Protein AF-A0A9E4WRI2-F1 (afdb_monomer_lite)

Structure (mmCIF, N/CA/C/O backbone):
data_AF-A0A9E4WRI2-F1
#
_entry.id   AF-A0A9E4WRI2-F1
#
loop_
_atom_site.group_PDB
_atom_site.id
_atom_site.type_symbol
_atom_site.label_atom_id
_atom_site.label_alt_id
_atom_site.label_comp_id
_atom_site.label_asym_id
_atom_site.label_entity_id
_atom_site.label_seq_id
_atom_site.pdbx_PDB_ins_code
_atom_site.Cartn_x
_atom_site.Cartn_y
_atom_site.Cartn_z
_atom_site.occupancy
_atom_site.B_iso_or_equiv
_atom_site.auth_seq_id
_atom_site.auth_comp_id
_atom_site.auth_asym_id
_atom_site.auth_atom_id
_atom_site.pdbx_PDB_model_num
ATOM 1 N N . MET A 1 1 ? -19.274 23.431 38.654 1.00 48.84 1 MET A N 1
ATOM 2 C CA . MET A 1 1 ? -19.0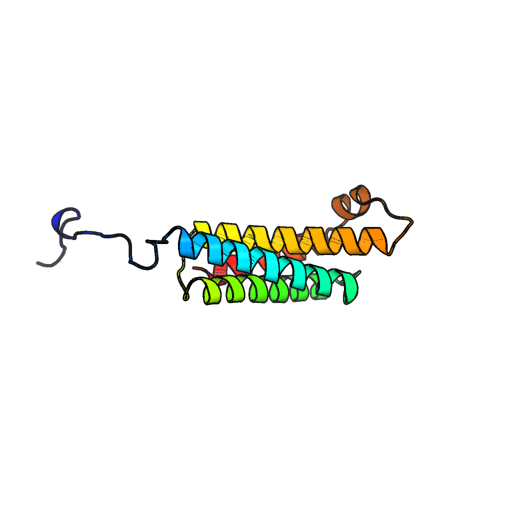19 22.000 38.938 1.00 48.84 1 MET A CA 1
ATOM 3 C C . MET A 1 1 ? -19.303 21.208 37.672 1.00 48.84 1 MET A C 1
ATOM 5 O O . MET A 1 1 ? -20.416 21.305 37.177 1.00 48.84 1 MET A O 1
ATOM 9 N N . GLY A 1 2 ? -18.323 20.502 37.103 1.00 61.94 2 GLY A N 1
ATOM 10 C CA . GLY A 1 2 ? -18.565 19.733 35.872 1.00 61.94 2 GLY A CA 1
ATOM 11 C C . GLY A 1 2 ? -17.380 18.977 35.266 1.00 61.94 2 GLY A C 1
ATOM 12 O O . GLY A 1 2 ? -17.583 18.243 34.305 1.00 61.94 2 GLY A O 1
ATOM 13 N N . ALA A 1 3 ? -16.164 19.089 35.806 1.00 62.75 3 ALA A N 1
ATOM 14 C CA . ALA A 1 3 ? -15.078 18.200 35.403 1.00 62.75 3 ALA A CA 1
ATOM 15 C C . ALA A 1 3 ? -15.212 16.872 36.166 1.00 62.75 3 ALA A C 1
ATOM 17 O O . ALA A 1 3 ? -15.016 16.828 37.380 1.00 62.75 3 ALA A O 1
ATOM 18 N N . ARG A 1 4 ? -15.586 15.790 35.472 1.00 67.94 4 ARG A N 1
ATOM 19 C CA . ARG A 1 4 ? -15.520 14.433 36.037 1.00 67.94 4 ARG A CA 1
ATOM 20 C C . ARG A 1 4 ? -14.046 14.028 36.129 1.00 67.94 4 ARG A C 1
ATOM 22 O O . ARG A 1 4 ? -13.340 14.058 35.124 1.00 67.94 4 ARG A O 1
ATOM 29 N N . CYS A 1 5 ? -13.585 13.672 37.327 1.00 73.94 5 CYS A N 1
ATOM 30 C CA . CYS A 1 5 ? -12.245 13.129 37.558 1.00 73.94 5 CYS A CA 1
ATOM 31 C C . CYS A 1 5 ? -12.037 11.823 36.772 1.00 73.94 5 CYS A C 1
ATOM 33 O O . CYS A 1 5 ? -12.992 11.122 36.447 1.00 73.94 5 CYS A O 1
ATOM 35 N N . ARG A 1 6 ? -10.780 11.505 36.439 1.00 62.50 6 ARG A N 1
ATOM 36 C CA . ARG A 1 6 ? -10.402 10.427 35.503 1.00 62.50 6 ARG A CA 1
ATOM 37 C C . ARG A 1 6 ? -10.942 9.046 35.904 1.00 62.50 6 ARG A C 1
ATOM 39 O O . ARG A 1 6 ? -11.282 8.254 35.031 1.00 62.50 6 ARG A O 1
ATOM 46 N N . GLU A 1 7 ? -11.071 8.807 37.207 1.00 67.75 7 GLU A N 1
ATOM 47 C CA . GLU A 1 7 ? -11.651 7.596 37.803 1.00 67.75 7 GLU A CA 1
ATOM 48 C C . GLU A 1 7 ? -13.183 7.555 37.658 1.00 67.75 7 GLU A C 1
ATOM 50 O O . GLU A 1 7 ? -13.744 6.533 37.270 1.00 67.75 7 GLU A O 1
ATOM 55 N N . CYS A 1 8 ? -13.865 8.691 37.847 1.00 70.12 8 CYS A N 1
ATOM 56 C CA . CYS A 1 8 ? -15.319 8.821 37.678 1.00 70.12 8 CYS A CA 1
ATOM 57 C C . CYS A 1 8 ? -15.757 8.974 36.212 1.00 70.12 8 CYS A C 1
ATOM 59 O O . CYS A 1 8 ? -16.932 8.801 35.885 1.00 70.12 8 CYS A O 1
ATOM 61 N N . ALA A 1 9 ? -14.834 9.323 35.314 1.00 65.38 9 ALA A N 1
ATOM 62 C CA . ALA A 1 9 ? -15.121 9.558 33.905 1.00 65.38 9 ALA A CA 1
ATOM 63 C C . ALA A 1 9 ? -15.289 8.265 33.091 1.00 65.38 9 ALA A C 1
ATOM 65 O O . ALA A 1 9 ? -15.698 8.368 31.937 1.00 65.38 9 ALA A O 1
ATOM 66 N N . ASN A 1 10 ? -15.006 7.080 33.665 1.00 61.97 10 ASN A N 1
ATOM 67 C CA . ASN A 1 10 ? -15.093 5.771 32.995 1.00 61.97 10 ASN A CA 1
ATOM 68 C C . ASN A 1 10 ? -14.628 5.883 31.537 1.00 61.97 10 ASN A C 1
ATOM 70 O O . ASN A 1 10 ? -15.400 5.624 30.609 1.00 61.97 10 ASN A O 1
ATOM 74 N N . VAL A 1 11 ? -13.398 6.386 31.354 1.00 58.97 11 VAL A N 1
ATOM 75 C CA . VAL A 1 11 ? -12.805 6.682 30.044 1.00 58.97 11 VAL A CA 1
ATOM 76 C C . VAL A 1 11 ? -12.544 5.359 29.329 1.00 58.97 11 VAL A C 1
ATOM 78 O O . VAL A 1 11 ? -11.427 4.853 29.257 1.00 58.97 11 VAL A O 1
ATOM 81 N N . ARG A 1 12 ? -13.615 4.744 28.836 1.00 55.66 12 ARG A N 1
ATOM 82 C CA . ARG A 1 12 ? -13.561 3.593 27.950 1.00 55.66 12 ARG A CA 1
ATOM 83 C C . ARG A 1 12 ? -12.965 4.096 26.647 1.00 55.66 12 ARG A C 1
ATOM 85 O O . ARG A 1 12 ? -13.376 5.141 26.140 1.00 55.66 12 ARG A O 1
ATOM 92 N N . ARG A 1 13 ? -11.990 3.360 26.102 1.00 54.34 13 ARG A N 1
ATOM 93 C CA . ARG A 1 13 ? -11.526 3.612 24.732 1.00 54.34 13 ARG A CA 1
ATOM 94 C C . ARG A 1 13 ? -12.759 3.664 23.835 1.00 54.34 13 ARG A C 1
ATOM 96 O O . ARG A 1 13 ? -13.648 2.821 23.989 1.00 54.34 13 ARG A O 1
ATOM 103 N N . LEU A 1 14 ? -12.826 4.661 22.950 1.00 56.62 14 LEU A N 1
ATOM 104 C CA . LEU A 1 14 ? -13.971 4.807 22.059 1.00 56.62 14 LEU A CA 1
ATOM 105 C C . LEU A 1 14 ? -14.234 3.456 21.356 1.00 56.62 14 LEU A C 1
ATOM 107 O O . LEU A 1 14 ? -13.271 2.784 20.978 1.00 56.62 14 LEU A O 1
ATOM 111 N N . PRO A 1 15 ? -15.499 3.032 21.171 1.00 54.94 15 PRO A N 1
ATOM 112 C CA . PRO A 1 15 ? -15.853 1.743 20.554 1.00 54.94 15 PRO A CA 1
ATOM 113 C C . PRO A 1 15 ? -15.254 1.511 19.154 1.00 54.94 15 PRO A C 1
ATOM 115 O O . PRO A 1 15 ? -15.204 0.377 18.671 1.00 54.94 15 PRO A O 1
ATOM 118 N N . SER A 1 16 ? -14.780 2.577 18.507 1.00 56.16 16 SER A N 1
ATOM 119 C CA . SER A 1 16 ? -13.986 2.553 17.277 1.00 56.16 16 SER A CA 1
ATOM 120 C C . SER A 1 16 ? -12.619 1.874 17.446 1.00 56.16 16 SER A C 1
ATOM 122 O O . SER A 1 16 ? -12.156 1.230 16.511 1.00 56.16 16 SER A O 1
ATOM 124 N N . TYR A 1 17 ? -12.022 1.933 18.641 1.00 57.09 17 TYR A N 1
ATOM 125 C CA . TYR A 1 17 ? -10.702 1.379 18.964 1.00 57.09 17 TYR A CA 1
ATOM 126 C C . TYR A 1 17 ? -10.751 -0.065 19.494 1.00 57.09 17 TYR A C 1
ATOM 128 O O . TYR A 1 17 ? -9.730 -0.750 19.535 1.00 57.09 17 TYR A O 1
ATOM 136 N N . ASN A 1 18 ? -11.936 -0.553 19.886 1.00 62.00 18 ASN A N 1
ATOM 137 C CA . ASN A 1 18 ? -12.153 -1.970 20.184 1.00 62.00 18 ASN A CA 1
ATOM 138 C C . ASN A 1 18 ? -12.354 -2.730 18.866 1.00 62.00 18 ASN A C 1
ATOM 140 O O . ASN A 1 18 ? -13.462 -2.858 18.323 1.00 62.00 18 ASN A O 1
ATOM 144 N N . ILE A 1 19 ? -11.233 -3.185 18.318 1.00 68.44 19 ILE A N 1
ATOM 145 C CA . ILE A 1 19 ? -11.168 -3.958 17.084 1.00 68.44 19 ILE A CA 1
ATOM 146 C C . ILE A 1 19 ? -11.123 -5.430 17.487 1.00 68.44 19 ILE A C 1
ATOM 148 O O . ILE A 1 19 ? -10.165 -5.880 18.110 1.00 68.44 19 ILE A O 1
ATOM 152 N N . SER A 1 20 ? -12.178 -6.179 17.161 1.00 82.06 20 SER A N 1
ATOM 153 C CA . SER A 1 20 ? -12.147 -7.632 17.322 1.00 82.06 20 SER A CA 1
ATOM 154 C C . SER A 1 20 ? -11.207 -8.253 16.288 1.00 82.06 20 SER A C 1
ATOM 156 O O . SER A 1 20 ? -11.014 -7.704 15.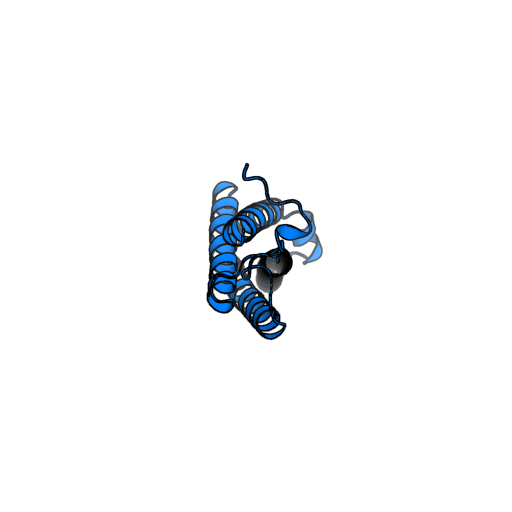200 1.00 82.06 20 SER A O 1
ATOM 158 N N . LEU A 1 21 ? -10.665 -9.432 16.600 1.00 85.62 21 LEU A N 1
ATOM 159 C CA . LEU A 1 21 ? -9.772 -10.174 15.704 1.00 85.62 21 LEU A CA 1
ATOM 160 C C . LEU A 1 21 ? -10.380 -10.375 14.303 1.00 85.62 21 LEU A C 1
ATOM 162 O O . LEU A 1 21 ? -9.681 -10.289 13.300 1.00 85.62 21 LEU A O 1
ATOM 166 N N . VAL A 1 22 ? -11.703 -10.552 14.227 1.00 88.94 22 VAL A N 1
ATOM 167 C CA . VAL A 1 22 ? -12.441 -10.700 12.964 1.00 88.94 22 VAL A CA 1
ATOM 168 C C . VAL A 1 22 ? -12.286 -9.472 12.064 1.00 88.94 22 VAL A C 1
ATOM 170 O O . VAL A 1 22 ? -12.059 -9.615 10.865 1.00 88.94 22 VAL A O 1
ATOM 173 N N . TYR A 1 23 ? -12.378 -8.259 12.618 1.00 88.44 23 TYR A N 1
ATOM 174 C CA . TYR A 1 23 ? -12.179 -7.038 11.832 1.00 88.44 23 TYR A CA 1
ATOM 175 C C . TYR A 1 23 ? -10.721 -6.869 11.409 1.00 88.44 23 TYR A C 1
ATOM 177 O O . TYR A 1 23 ? -10.464 -6.386 10.312 1.00 88.44 23 TYR A O 1
ATOM 185 N N . LEU A 1 24 ? -9.772 -7.319 12.230 1.00 89.25 24 LEU A N 1
ATOM 186 C CA . LEU A 1 24 ? -8.355 -7.292 11.881 1.00 89.25 24 LEU A CA 1
ATOM 187 C C . LEU A 1 24 ? -8.057 -8.202 10.678 1.00 89.25 24 LEU A C 1
ATOM 189 O O . LEU A 1 24 ? -7.420 -7.770 9.723 1.00 89.25 24 LEU A O 1
ATOM 193 N N . LEU A 1 25 ? -8.596 -9.425 10.682 1.00 92.38 25 LEU A N 1
ATOM 194 C CA . LEU A 1 25 ? -8.466 -10.376 9.573 1.00 92.38 25 LEU A CA 1
ATOM 195 C C . LEU A 1 25 ? -9.144 -9.874 8.293 1.00 92.38 25 LEU A C 1
ATOM 197 O O . LEU A 1 25 ? -8.574 -9.985 7.211 1.00 92.38 25 LEU A O 1
ATOM 201 N N . ARG A 1 26 ? -10.334 -9.269 8.404 1.00 93.38 26 ARG A N 1
ATOM 202 C CA . ARG A 1 26 ? -11.016 -8.636 7.260 1.00 93.38 26 ARG A CA 1
ATOM 203 C C . ARG A 1 26 ? -10.207 -7.477 6.685 1.00 93.38 26 ARG A C 1
ATOM 205 O O . ARG A 1 26 ? -10.086 -7.372 5.470 1.00 93.38 26 ARG A O 1
ATOM 212 N N . GLY A 1 27 ? -9.649 -6.631 7.551 1.00 92.69 27 GLY A N 1
ATOM 213 C CA . GLY A 1 27 ? -8.779 -5.527 7.152 1.00 92.69 27 GLY A CA 1
ATOM 214 C C . GLY A 1 27 ? -7.513 -6.019 6.452 1.00 92.69 27 GLY A C 1
ATOM 215 O O . GLY A 1 27 ? -7.168 -5.496 5.399 1.00 92.69 27 GLY A O 1
ATOM 216 N N . LEU A 1 28 ? -6.870 -7.064 6.981 1.00 94.81 28 LEU A N 1
ATOM 217 C CA . LEU A 1 28 ? -5.701 -7.697 6.367 1.00 94.81 28 LEU A CA 1
ATOM 218 C C . LEU A 1 28 ? -6.040 -8.236 4.973 1.00 94.81 28 LEU A C 1
ATOM 220 O O . LEU A 1 28 ? -5.354 -7.910 4.010 1.00 94.81 28 LEU A O 1
ATOM 224 N N . ALA A 1 29 ? -7.119 -9.012 4.850 1.00 96.06 29 ALA A N 1
ATOM 225 C CA . ALA A 1 29 ? -7.547 -9.564 3.568 1.00 96.06 29 ALA A CA 1
ATOM 226 C C . ALA A 1 29 ? -7.840 -8.456 2.542 1.00 96.06 29 ALA A C 1
ATOM 228 O O . ALA A 1 29 ? -7.380 -8.530 1.405 1.00 96.06 29 ALA A O 1
ATOM 229 N N . ALA A 1 30 ? -8.542 -7.396 2.952 1.00 96.12 30 ALA A N 1
ATOM 230 C CA . ALA A 1 30 ? -8.827 -6.255 2.087 1.00 96.12 30 ALA A CA 1
ATOM 231 C C . ALA A 1 30 ? -7.554 -5.511 1.656 1.00 96.12 30 ALA A C 1
ATOM 233 O O . ALA A 1 30 ? -7.425 -5.172 0.482 1.00 96.12 30 ALA A O 1
ATOM 234 N N . ALA A 1 31 ? -6.607 -5.299 2.574 1.00 95.81 31 ALA A N 1
ATOM 235 C CA . ALA A 1 31 ? -5.334 -4.651 2.278 1.00 95.81 31 ALA A CA 1
ATOM 236 C C . ALA A 1 31 ? -4.502 -5.457 1.272 1.00 95.81 31 ALA A C 1
ATOM 238 O O . ALA A 1 31 ? -3.968 -4.882 0.328 1.00 95.81 31 ALA A O 1
ATOM 239 N N . LEU A 1 32 ? -4.429 -6.780 1.442 1.00 97.25 32 LEU A N 1
ATOM 240 C CA . LEU A 1 32 ? -3.691 -7.666 0.541 1.00 97.25 32 LEU A CA 1
ATOM 241 C C . LEU A 1 32 ? -4.324 -7.719 -0.851 1.00 97.25 32 LEU A C 1
ATOM 243 O O . LEU A 1 32 ? -3.625 -7.536 -1.842 1.00 97.25 32 LEU A O 1
ATOM 247 N N . VAL A 1 33 ? -5.643 -7.925 -0.936 1.00 97.44 33 VAL A N 1
ATOM 248 C CA . VAL A 1 33 ? -6.353 -8.022 -2.221 1.00 97.44 33 VAL A CA 1
ATOM 249 C C . VAL A 1 33 ? -6.316 -6.691 -2.968 1.00 97.44 33 VAL A C 1
ATOM 251 O O . VAL A 1 33 ? -5.967 -6.658 -4.146 1.00 97.44 33 VAL A O 1
ATOM 254 N N . ALA A 1 34 ? -6.632 -5.583 -2.290 1.00 96.69 34 ALA A N 1
ATOM 255 C CA . ALA A 1 34 ? -6.600 -4.263 -2.911 1.00 96.69 34 ALA A CA 1
ATOM 256 C C . ALA A 1 34 ? -5.172 -3.844 -3.276 1.00 96.69 34 ALA A C 1
ATOM 258 O O . ALA A 1 34 ? -4.964 -3.294 -4.352 1.00 96.69 34 ALA A O 1
ATOM 259 N N . GLY A 1 35 ? -4.196 -4.137 -2.412 1.00 96.31 35 GLY A N 1
ATOM 260 C CA . GLY A 1 35 ? -2.782 -3.879 -2.664 1.00 96.31 35 GLY A CA 1
ATOM 261 C C . GLY A 1 35 ? -2.280 -4.633 -3.890 1.00 96.31 35 GLY A C 1
ATOM 262 O O . GLY A 1 35 ? -1.749 -4.018 -4.808 1.00 96.31 35 GLY A O 1
ATOM 263 N N . ALA A 1 36 ? -2.523 -5.942 -3.964 1.00 96.81 36 ALA A N 1
ATOM 264 C CA . ALA A 1 36 ? -2.120 -6.750 -5.111 1.00 96.81 36 ALA A CA 1
ATOM 265 C C . ALA A 1 36 ? -2.797 -6.295 -6.414 1.00 96.81 36 ALA A C 1
ATOM 267 O O . ALA A 1 36 ? -2.124 -6.150 -7.431 1.00 96.81 36 ALA A O 1
ATOM 268 N N . ALA A 1 37 ? -4.101 -6.003 -6.384 1.00 96.62 37 ALA A N 1
ATOM 269 C CA . ALA A 1 37 ? -4.821 -5.502 -7.554 1.00 96.62 37 ALA A CA 1
ATOM 270 C C . ALA A 1 37 ? -4.291 -4.134 -8.017 1.00 96.62 37 ALA A C 1
ATOM 272 O O . ALA A 1 37 ? -4.051 -3.930 -9.206 1.00 96.62 37 ALA A O 1
ATOM 273 N N . ALA A 1 38 ? -4.064 -3.208 -7.083 1.00 95.44 38 ALA A N 1
ATOM 274 C CA . ALA A 1 38 ? -3.546 -1.879 -7.387 1.00 95.44 38 ALA A CA 1
ATOM 275 C C . ALA A 1 38 ? -2.091 -1.925 -7.884 1.00 95.44 38 ALA A C 1
ATOM 277 O O . ALA A 1 38 ? -1.752 -1.227 -8.835 1.00 95.44 38 ALA A O 1
ATOM 278 N N . GLY A 1 39 ? -1.252 -2.778 -7.291 1.00 92.50 39 GLY A N 1
ATOM 279 C CA . GLY A 1 39 ? 0.117 -3.034 -7.742 1.00 92.50 39 GLY A CA 1
ATOM 280 C C . GLY A 1 39 ? 0.172 -3.660 -9.132 1.00 92.50 39 GLY A C 1
ATOM 281 O O . GLY A 1 39 ? 0.985 -3.253 -9.957 1.00 92.50 39 GLY A O 1
ATOM 282 N N . GLY A 1 40 ? -0.745 -4.587 -9.419 1.00 92.94 40 GLY A N 1
ATOM 283 C CA . GLY A 1 40 ? -0.916 -5.176 -10.744 1.00 92.94 40 GLY A CA 1
ATOM 284 C C . GLY A 1 40 ? -1.269 -4.134 -11.800 1.00 92.94 40 GLY A C 1
ATOM 285 O O . GLY A 1 40 ? -0.595 -4.025 -12.821 1.00 92.94 40 GLY A O 1
ATOM 286 N N . LEU A 1 41 ? -2.282 -3.312 -11.518 1.00 93.56 41 LEU A N 1
ATOM 287 C CA . LEU A 1 41 ? -2.675 -2.204 -12.390 1.00 93.56 41 LEU A CA 1
ATOM 288 C C . LEU A 1 41 ? -1.522 -1.217 -12.594 1.00 93.56 41 LEU A C 1
ATOM 290 O O . LEU A 1 41 ? -1.255 -0.817 -13.722 1.00 93.56 41 LEU A O 1
ATOM 294 N N . TRP A 1 42 ? -0.812 -0.854 -11.527 1.00 91.94 42 TRP A N 1
ATOM 295 C CA . TRP A 1 42 ? 0.329 0.050 -11.616 1.00 91.94 42 TRP A CA 1
ATOM 296 C C . TRP A 1 42 ? 1.444 -0.521 -12.499 1.00 91.94 42 TRP A C 1
ATOM 298 O O . TRP A 1 42 ? 1.875 0.157 -13.430 1.00 91.94 42 TRP A O 1
ATOM 308 N N . GLY A 1 43 ? 1.869 -1.764 -12.257 1.00 87.75 43 GLY A N 1
ATOM 309 C CA . GLY A 1 43 ? 2.936 -2.410 -13.023 1.00 87.75 43 GLY A CA 1
ATOM 310 C C . GLY A 1 43 ? 2.617 -2.556 -14.513 1.00 87.75 43 GLY A C 1
ATOM 311 O O . GLY A 1 43 ? 3.502 -2.353 -15.336 1.00 87.75 43 GLY A O 1
ATOM 312 N N . LEU A 1 44 ? 1.357 -2.845 -14.858 1.00 88.25 44 LEU A N 1
ATOM 313 C CA . LEU A 1 44 ? 0.928 -3.076 -16.243 1.00 88.25 44 LEU A CA 1
ATOM 314 C C . LEU A 1 44 ? 0.627 -1.787 -17.020 1.00 88.25 44 LEU A C 1
ATOM 316 O O . LEU A 1 44 ? 0.940 -1.692 -18.203 1.00 88.25 44 LEU A O 1
ATOM 320 N N . LEU A 1 45 ? -0.020 -0.804 -16.388 1.00 87.50 45 LEU A N 1
ATOM 321 C CA . LEU A 1 45 ? -0.515 0.392 -17.084 1.00 87.50 45 LEU A CA 1
ATOM 322 C C . LEU A 1 45 ? 0.479 1.553 -17.054 1.00 87.50 45 LEU A C 1
ATOM 324 O O . LEU A 1 45 ? 0.472 2.384 -17.960 1.00 87.50 45 LEU A O 1
ATOM 328 N N . ILE A 1 46 ? 1.290 1.662 -15.997 1.00 86.06 46 ILE A N 1
ATOM 329 C CA . ILE A 1 46 ? 2.153 2.827 -15.757 1.00 86.06 46 ILE A CA 1
ATOM 330 C C . ILE A 1 46 ? 3.540 2.352 -15.291 1.00 86.06 46 ILE A C 1
ATOM 332 O O . ILE A 1 46 ? 3.924 2.576 -14.138 1.00 86.06 46 ILE A O 1
ATOM 336 N N . PRO A 1 47 ? 4.313 1.693 -16.175 1.00 78.62 47 PRO A N 1
ATOM 337 C CA . PRO A 1 47 ? 5.597 1.103 -15.807 1.00 78.62 47 PRO A CA 1
ATOM 338 C C . PRO A 1 47 ? 6.637 2.160 -15.406 1.00 78.62 47 PRO A C 1
ATOM 340 O O . PRO A 1 47 ? 7.350 1.981 -14.415 1.00 78.62 47 PRO A O 1
ATOM 343 N N . ASN A 1 48 ? 6.672 3.290 -16.123 1.00 80.88 48 ASN A N 1
ATOM 344 C CA . ASN A 1 48 ? 7.601 4.395 -15.883 1.00 80.88 48 ASN A CA 1
ATOM 345 C C . ASN A 1 48 ? 6.853 5.731 -15.694 1.00 80.88 48 ASN A C 1
ATOM 347 O O . ASN A 1 48 ? 6.671 6.485 -16.655 1.00 80.88 48 ASN A O 1
ATOM 351 N N . PRO A 1 49 ? 6.346 6.016 -14.484 1.00 81.44 49 PRO A N 1
ATOM 352 C CA . PRO A 1 49 ? 5.663 7.270 -14.209 1.00 81.44 49 PRO A CA 1
ATOM 353 C C . PRO A 1 49 ? 6.646 8.450 -14.138 1.00 81.44 49 PRO A C 1
ATOM 355 O O . PRO A 1 49 ? 7.709 8.357 -13.532 1.00 81.44 49 PRO A O 1
ATOM 358 N N . SER A 1 50 ? 6.243 9.608 -14.670 1.00 88.50 50 SER A N 1
ATOM 359 C CA . SER A 1 50 ? 6.887 10.888 -14.336 1.00 88.50 50 SER A CA 1
ATOM 360 C C . SER A 1 50 ? 6.667 11.235 -12.856 1.00 88.50 50 SER A C 1
ATOM 362 O O . SER A 1 50 ? 5.808 10.644 -12.205 1.00 88.50 50 SER A O 1
ATOM 364 N N . ILE A 1 51 ? 7.366 12.240 -12.316 1.00 87.31 51 ILE A N 1
ATOM 365 C CA . ILE A 1 51 ? 7.219 12.640 -10.902 1.00 87.31 51 ILE A CA 1
ATOM 366 C C . ILE A 1 51 ? 5.758 12.894 -10.488 1.00 87.31 51 ILE A C 1
ATOM 368 O O . ILE A 1 51 ? 5.303 12.399 -9.458 1.00 87.31 51 ILE A O 1
ATOM 372 N N . PHE A 1 52 ? 4.990 13.602 -11.322 1.00 88.56 52 PHE A N 1
ATOM 373 C CA . PHE A 1 52 ? 3.568 13.830 -11.074 1.00 88.56 52 PHE A CA 1
ATOM 374 C C . PHE A 1 52 ? 2.760 12.541 -11.230 1.00 88.56 52 PHE A C 1
ATOM 376 O O . PHE A 1 52 ? 1.881 12.279 -10.415 1.00 88.56 52 PHE A O 1
ATOM 383 N N . GLY A 1 53 ? 3.087 11.706 -12.221 1.00 89.50 53 GLY A N 1
ATOM 384 C CA . GLY A 1 53 ? 2.472 10.390 -12.390 1.00 89.50 53 GLY A CA 1
ATOM 385 C C . GLY A 1 53 ? 2.659 9.496 -11.163 1.00 89.50 53 GLY A C 1
ATOM 386 O O . GLY A 1 53 ? 1.706 8.868 -10.716 1.00 89.50 53 GLY A O 1
ATOM 387 N N . ALA A 1 54 ? 3.849 9.498 -10.563 1.00 89.69 54 ALA A N 1
ATOM 388 C CA . ALA A 1 54 ? 4.169 8.713 -9.377 1.00 89.69 54 ALA A CA 1
ATOM 389 C C . ALA A 1 54 ? 3.359 9.181 -8.163 1.00 89.69 54 ALA A C 1
ATOM 391 O O . ALA A 1 54 ? 2.811 8.361 -7.429 1.00 89.69 54 ALA A O 1
ATOM 392 N N . LEU A 1 55 ? 3.201 10.497 -7.996 1.00 91.56 55 LEU A N 1
ATOM 393 C CA . LEU A 1 55 ? 2.329 11.058 -6.967 1.00 91.56 55 LEU A CA 1
ATOM 394 C C . LEU A 1 55 ? 0.863 10.677 -7.196 1.00 91.56 55 LEU A C 1
ATOM 396 O O . LEU A 1 55 ? 0.214 10.223 -6.260 1.00 91.56 55 LEU A O 1
ATOM 400 N N . PHE A 1 56 ? 0.344 10.793 -8.423 1.00 93.75 56 PHE A N 1
ATOM 401 C CA . PHE A 1 56 ? -1.031 10.389 -8.745 1.00 93.75 56 PHE A CA 1
ATOM 402 C C . PHE A 1 56 ? -1.279 8.904 -8.496 1.00 93.75 56 PHE A C 1
ATOM 404 O O . PHE A 1 56 ? -2.306 8.547 -7.917 1.00 93.75 56 PHE A O 1
ATOM 411 N N . VAL A 1 57 ? -0.332 8.047 -8.876 1.00 93.69 57 VAL A N 1
ATOM 412 C CA . VAL A 1 57 ? -0.387 6.618 -8.568 1.00 93.69 57 VAL A CA 1
ATOM 413 C C . VAL A 1 57 ? -0.381 6.407 -7.060 1.00 93.69 57 VAL A C 1
ATOM 415 O O . VAL A 1 57 ? -1.250 5.706 -6.554 1.00 93.69 57 VAL A O 1
ATOM 418 N N . GLY A 1 58 ? 0.520 7.061 -6.327 1.00 92.75 58 GLY A N 1
ATOM 419 C CA . GLY A 1 58 ? 0.556 7.003 -4.868 1.00 92.75 58 GLY A CA 1
ATOM 420 C C . GLY A 1 58 ? -0.777 7.402 -4.235 1.00 92.75 58 GLY A C 1
ATOM 421 O O . GLY A 1 58 ? -1.339 6.642 -3.447 1.00 92.75 58 GLY A O 1
ATOM 422 N N . PHE A 1 59 ? -1.342 8.544 -4.636 1.00 94.75 59 PHE A N 1
ATOM 423 C CA . PHE A 1 59 ? -2.652 9.011 -4.181 1.00 94.75 59 PHE A CA 1
ATOM 424 C C . PHE A 1 59 ? -3.762 7.999 -4.494 1.00 94.75 59 PHE A C 1
ATOM 426 O O . PHE A 1 59 ? -4.569 7.686 -3.617 1.00 94.75 59 PHE A O 1
ATOM 433 N N . GLY A 1 60 ? -3.788 7.455 -5.712 1.00 95.12 60 GLY A N 1
ATOM 434 C CA . GLY A 1 60 ? -4.788 6.484 -6.154 1.00 95.12 60 GLY A CA 1
ATOM 435 C C . GLY A 1 60 ? -4.695 5.149 -5.416 1.00 95.12 60 GLY A C 1
ATOM 436 O O . GLY A 1 60 ? -5.697 4.663 -4.893 1.00 95.12 60 GLY A O 1
ATOM 437 N N . VAL A 1 61 ? -3.493 4.581 -5.312 1.00 95.88 61 VAL A N 1
ATOM 438 C CA . VAL A 1 61 ? -3.225 3.327 -4.591 1.00 95.88 61 VAL A CA 1
ATOM 439 C C . VAL A 1 61 ? -3.542 3.497 -3.107 1.00 95.88 61 VAL A C 1
ATOM 441 O O . VAL A 1 61 ? -4.267 2.685 -2.535 1.00 95.88 61 VAL A O 1
ATOM 444 N N . GLY A 1 62 ? -3.065 4.580 -2.488 1.00 95.25 62 GLY A N 1
ATOM 445 C CA . GLY A 1 62 ? -3.335 4.886 -1.085 1.00 95.25 62 GLY A CA 1
ATOM 446 C C . GLY A 1 62 ? -4.825 5.051 -0.796 1.00 95.25 62 GLY A C 1
ATOM 447 O O . GLY A 1 62 ? -5.326 4.521 0.196 1.00 95.25 62 GLY A O 1
ATOM 448 N N . TYR A 1 63 ? -5.557 5.725 -1.686 1.00 95.81 63 TYR A N 1
ATOM 449 C CA . TYR A 1 63 ? -7.007 5.859 -1.577 1.00 95.81 63 TYR A CA 1
ATOM 450 C C . TYR A 1 63 ? -7.716 4.507 -1.710 1.00 95.81 63 TYR A C 1
ATOM 452 O O . TYR A 1 63 ? -8.538 4.169 -0.861 1.00 95.81 63 TYR A O 1
ATOM 460 N N . LEU A 1 64 ? -7.381 3.713 -2.732 1.00 96.56 64 LEU A N 1
ATOM 461 C CA . LEU A 1 64 ? -7.994 2.404 -2.971 1.00 96.56 64 LEU A CA 1
ATOM 462 C C . LEU A 1 64 ? -7.782 1.447 -1.797 1.00 96.56 64 LEU A C 1
ATOM 464 O O . LEU A 1 64 ? -8.740 0.829 -1.333 1.00 96.56 64 LEU A O 1
ATOM 468 N N . VAL A 1 65 ? -6.550 1.345 -1.296 1.00 96.69 65 VAL A N 1
ATOM 469 C CA . VAL A 1 65 ? -6.211 0.465 -0.170 1.00 96.69 65 VAL A CA 1
ATOM 470 C C . VAL A 1 65 ? -6.828 0.981 1.133 1.00 96.69 65 VAL A C 1
ATOM 472 O O . VAL A 1 65 ? -7.423 0.212 1.883 1.00 96.69 65 VAL A O 1
ATOM 475 N N . GLY A 1 66 ? -6.745 2.284 1.414 1.00 94.12 66 GLY A N 1
ATOM 476 C CA . GLY A 1 66 ? -7.340 2.863 2.622 1.00 94.12 66 GLY A CA 1
ATOM 477 C C . GLY A 1 66 ? -8.865 2.710 2.663 1.00 94.12 66 GLY A C 1
ATOM 478 O O . GLY A 1 66 ? -9.434 2.326 3.687 1.00 94.12 66 GLY A O 1
ATOM 479 N N . GLU A 1 67 ? -9.540 2.959 1.540 1.00 95.44 67 GLU A N 1
ATOM 480 C CA . GLU A 1 67 ? -10.994 2.840 1.425 1.00 95.44 67 GLU A CA 1
ATOM 481 C C . GLU A 1 67 ? -11.454 1.374 1.469 1.00 95.44 67 GLU A C 1
ATOM 483 O O . GLU A 1 67 ? -12.465 1.077 2.110 1.00 95.44 67 GLU A O 1
ATOM 488 N N . SER A 1 68 ? -10.717 0.436 0.861 1.00 95.75 68 SER A N 1
ATOM 489 C CA . SER A 1 68 ? -11.055 -0.993 0.918 1.00 95.75 68 SER A CA 1
ATOM 490 C C . SER A 1 68 ? -10.974 -1.537 2.347 1.00 95.75 68 SER A C 1
ATOM 492 O O . SER A 1 68 ? -11.912 -2.191 2.812 1.00 95.75 68 SER A O 1
ATOM 494 N N . VAL A 1 69 ? -9.912 -1.192 3.083 1.00 94.19 69 VAL A N 1
ATOM 495 C CA . VAL A 1 69 ? -9.734 -1.552 4.497 1.00 94.19 69 VAL A CA 1
ATOM 496 C C . VAL A 1 69 ? -10.822 -0.913 5.355 1.00 94.19 69 VAL A C 1
ATOM 498 O O . VAL A 1 69 ? -11.429 -1.592 6.187 1.00 94.19 69 VAL A O 1
ATOM 501 N N . SER A 1 70 ? -11.130 0.366 5.132 1.00 93.44 70 SER A N 1
ATOM 502 C CA . SER A 1 70 ? -12.196 1.066 5.855 1.00 93.44 70 SER A CA 1
ATOM 503 C C . SER A 1 70 ? -13.554 0.388 5.643 1.00 93.44 70 SER A C 1
ATOM 505 O O . SER A 1 70 ? -14.259 0.080 6.605 1.00 93.44 70 SER A O 1
ATOM 507 N N . ARG A 1 71 ? -13.914 0.042 4.402 1.00 93.69 71 ARG A N 1
ATOM 508 C CA . ARG A 1 71 ? -15.177 -0.656 4.105 1.00 93.69 71 ARG A CA 1
ATOM 509 C C . ARG A 1 71 ? -15.230 -2.058 4.706 1.00 93.69 71 ARG A C 1
ATOM 511 O O . ARG A 1 71 ? -16.230 -2.407 5.329 1.00 93.69 71 ARG A O 1
ATOM 518 N N . ALA A 1 72 ? -14.154 -2.835 4.599 1.00 92.81 72 ALA A N 1
ATOM 519 C CA . ALA A 1 72 ? -14.089 -4.195 5.141 1.00 92.81 72 ALA A CA 1
ATOM 520 C C . ALA A 1 72 ? -14.189 -4.243 6.677 1.00 92.81 72 ALA A C 1
ATOM 522 O O . ALA A 1 72 ? -14.627 -5.243 7.256 1.00 92.81 72 ALA A O 1
ATOM 523 N N . THR A 1 73 ? -13.807 -3.153 7.344 1.00 90.75 73 THR A N 1
ATOM 524 C CA . THR A 1 73 ? -13.785 -3.033 8.807 1.00 90.75 73 THR A CA 1
ATOM 525 C C . THR A 1 73 ? -14.968 -2.251 9.377 1.00 90.75 73 THR A C 1
ATOM 527 O O . THR A 1 73 ? -14.983 -1.946 10.569 1.00 90.75 73 THR A O 1
ATOM 530 N N . ASN A 1 74 ? -15.982 -1.961 8.553 1.00 89.44 74 ASN A N 1
ATOM 531 C CA . ASN A 1 74 ? -17.147 -1.152 8.920 1.00 89.44 74 ASN A CA 1
ATOM 532 C C . ASN A 1 74 ? -16.769 0.258 9.421 1.00 89.44 74 ASN A C 1
ATOM 534 O O . ASN A 1 74 ? -17.274 0.730 10.439 1.00 89.44 74 ASN A O 1
ATOM 538 N N . ARG A 1 75 ? -15.834 0.909 8.719 1.00 85.44 75 ARG A N 1
ATOM 539 C CA . ARG A 1 75 ? -15.288 2.246 9.008 1.00 85.44 75 ARG A CA 1
ATOM 540 C C . ARG A 1 75 ? -14.686 2.385 10.410 1.00 85.44 75 ARG A C 1
ATOM 542 O O . ARG A 1 75 ? -14.676 3.473 10.982 1.00 85.44 75 ARG A O 1
ATOM 549 N N . LYS A 1 76 ? -14.182 1.286 10.981 1.00 84.00 76 LYS A N 1
ATOM 550 C CA . LYS A 1 76 ? -13.383 1.334 12.210 1.00 84.00 76 LYS A CA 1
ATOM 551 C C . LYS A 1 76 ? -12.026 1.969 11.905 1.00 84.00 76 LYS A C 1
ATOM 553 O O . LYS A 1 76 ? -11.429 1.710 10.865 1.00 84.00 76 LYS A O 1
ATOM 558 N N . ALA A 1 77 ? -11.540 2.775 12.840 1.00 81.75 77 ALA A N 1
ATOM 559 C CA . ALA A 1 77 ? -10.283 3.501 12.727 1.00 81.75 77 ALA A CA 1
ATOM 560 C C . ALA A 1 77 ? -9.391 3.162 13.923 1.00 81.75 77 ALA A C 1
ATOM 562 O O . ALA A 1 77 ? -9.854 3.084 15.064 1.00 81.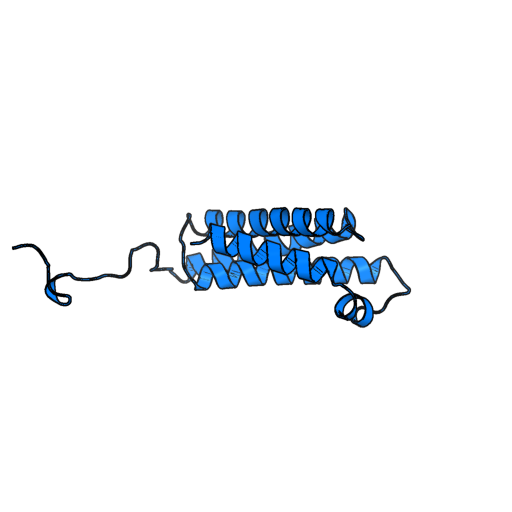75 77 ALA A O 1
ATOM 563 N N . GLY A 1 78 ? -8.108 2.934 13.659 1.00 84.81 78 GLY A N 1
ATOM 564 C CA . GLY A 1 78 ? -7.131 2.654 14.700 1.00 84.81 78 GLY A CA 1
ATOM 565 C C . GLY A 1 78 ? -5.742 2.332 14.143 1.00 84.81 78 GLY A C 1
ATOM 566 O O . GLY A 1 78 ? -5.629 1.883 12.999 1.00 84.81 78 GLY A O 1
ATOM 567 N N . PRO A 1 79 ? -4.682 2.481 14.958 1.00 88.94 79 PRO A N 1
ATOM 568 C CA . PRO A 1 79 ? -3.307 2.183 14.564 1.00 88.94 79 PRO A CA 1
ATOM 569 C C . PRO A 1 79 ? -3.077 0.800 13.940 1.00 88.94 79 PRO A C 1
ATOM 571 O O . PRO A 1 79 ? -2.348 0.735 12.952 1.00 88.94 79 PRO A O 1
ATOM 574 N N . PRO A 1 80 ? -3.695 -0.308 14.410 1.00 89.50 80 PRO A N 1
ATOM 575 C CA . PRO A 1 80 ? -3.461 -1.597 13.764 1.00 89.50 80 PRO A CA 1
ATOM 576 C C . PRO A 1 80 ? -4.030 -1.658 12.338 1.00 89.50 80 PRO A C 1
ATOM 578 O O . PRO A 1 80 ? -3.421 -2.272 11.471 1.00 89.50 80 PRO A O 1
ATOM 581 N N . LEU A 1 81 ? -5.153 -0.987 12.053 1.00 90.06 81 LEU A N 1
ATOM 582 C CA . LEU A 1 81 ? -5.708 -0.928 10.694 1.00 90.06 81 LEU A CA 1
ATOM 583 C C . LEU A 1 81 ? -4.866 -0.035 9.776 1.00 90.06 81 LEU A C 1
ATOM 585 O O . LEU A 1 81 ? -4.702 -0.351 8.601 1.00 90.06 81 LEU A O 1
ATOM 589 N N . GLN A 1 82 ? -4.284 1.038 10.318 1.00 92.75 82 GLN A N 1
ATOM 590 C CA . GLN A 1 82 ? -3.330 1.886 9.597 1.00 92.75 82 GLN A CA 1
ATOM 591 C C . GLN A 1 82 ? -2.076 1.100 9.193 1.00 92.75 82 GLN A C 1
ATOM 593 O O . GLN A 1 82 ? -1.640 1.196 8.048 1.00 92.75 82 GLN A O 1
ATOM 598 N N . ALA A 1 83 ? -1.537 0.276 10.099 1.00 93.44 83 ALA A N 1
ATOM 599 C CA . ALA A 1 83 ? -0.404 -0.599 9.801 1.00 93.44 83 ALA A CA 1
ATOM 600 C C . ALA A 1 83 ? -0.739 -1.618 8.698 1.00 93.44 83 ALA A C 1
ATOM 602 O O . ALA A 1 83 ? 0.063 -1.827 7.791 1.00 93.44 83 ALA A O 1
ATOM 603 N N . LEU A 1 84 ? -1.942 -2.201 8.728 1.00 94.56 84 LEU A N 1
ATOM 604 C CA . LEU A 1 84 ? -2.408 -3.112 7.678 1.00 94.56 84 LEU A CA 1
ATOM 605 C C . LEU A 1 84 ? -2.547 -2.421 6.319 1.00 94.56 84 LEU A C 1
ATOM 607 O O . LEU A 1 84 ? -2.130 -2.979 5.308 1.00 94.56 84 LEU A O 1
ATOM 611 N N . ALA A 1 85 ? -3.089 -1.204 6.277 1.00 94.19 85 ALA A N 1
ATOM 612 C CA . ALA A 1 85 ? -3.196 -0.450 5.032 1.00 94.19 85 ALA A CA 1
ATOM 613 C C . ALA A 1 85 ? -1.819 -0.064 4.469 1.00 94.19 85 ALA A C 1
ATOM 615 O O . ALA A 1 85 ? -1.592 -0.195 3.268 1.00 94.19 85 ALA A O 1
ATOM 616 N N . ALA A 1 86 ? -0.873 0.330 5.329 1.00 95.81 86 ALA A N 1
ATOM 617 C CA . ALA A 1 86 ? 0.512 0.559 4.925 1.00 95.81 86 ALA A CA 1
ATOM 618 C C . ALA A 1 86 ? 1.157 -0.723 4.367 1.00 95.81 86 ALA A C 1
ATOM 620 O O . ALA A 1 86 ? 1.782 -0.682 3.309 1.00 95.81 86 ALA A O 1
ATOM 621 N N . ALA A 1 87 ? 0.936 -1.874 5.011 1.00 95.94 87 ALA A N 1
ATOM 622 C CA . ALA A 1 87 ? 1.393 -3.166 4.503 1.00 95.94 87 ALA A CA 1
ATOM 623 C C . ALA A 1 87 ? 0.776 -3.504 3.133 1.00 95.94 87 ALA A C 1
ATOM 625 O O . ALA A 1 87 ? 1.481 -3.985 2.251 1.00 95.94 87 ALA A O 1
ATOM 626 N N . GLY A 1 88 ? -0.504 -3.192 2.911 1.00 96.00 88 GLY A N 1
ATOM 627 C CA . GLY A 1 88 ? -1.154 -3.345 1.604 1.00 96.00 88 GLY A CA 1
ATOM 628 C C . GLY A 1 88 ? -0.490 -2.521 0.495 1.00 96.00 88 GLY A C 1
ATOM 629 O O . GLY A 1 88 ? -0.350 -2.997 -0.628 1.00 96.00 88 GLY A O 1
ATOM 630 N N . ILE A 1 89 ? -0.010 -1.315 0.804 1.00 96.88 89 ILE A N 1
ATOM 631 C CA . ILE A 1 89 ? 0.730 -0.483 -0.159 1.00 96.88 89 ILE A CA 1
ATOM 632 C C . ILE A 1 89 ? 2.112 -1.069 -0.454 1.00 96.88 89 ILE A C 1
ATOM 634 O O . ILE A 1 89 ? 2.536 -1.074 -1.607 1.00 96.88 89 ILE A O 1
ATOM 638 N N . LEU A 1 90 ? 2.798 -1.614 0.555 1.00 96.31 90 LEU A N 1
ATOM 639 C CA . LEU A 1 90 ? 4.055 -2.334 0.331 1.00 96.31 90 LEU A CA 1
ATOM 640 C C . LEU A 1 90 ? 3.840 -3.552 -0.574 1.00 96.31 90 LEU A C 1
ATOM 642 O O . LEU A 1 90 ? 4.635 -3.792 -1.477 1.00 96.31 90 LEU A O 1
ATOM 646 N N . VAL A 1 91 ? 2.735 -4.278 -0.395 1.00 96.50 91 VAL A N 1
ATOM 647 C CA . VAL A 1 91 ? 2.354 -5.374 -1.297 1.00 96.50 91 VAL A CA 1
ATOM 648 C C . VAL A 1 91 ? 2.102 -4.861 -2.714 1.00 96.50 91 VAL A C 1
ATOM 650 O O . VAL A 1 91 ? 2.570 -5.483 -3.663 1.00 96.50 91 VAL A O 1
ATOM 653 N N . ALA A 1 92 ? 1.437 -3.714 -2.879 1.00 95.56 92 ALA A N 1
ATOM 654 C CA . ALA A 1 92 ? 1.248 -3.103 -4.194 1.00 95.56 92 ALA A CA 1
ATOM 655 C C . ALA A 1 92 ? 2.586 -2.796 -4.886 1.00 95.56 92 ALA A C 1
ATOM 657 O O . ALA A 1 92 ? 2.760 -3.112 -6.063 1.00 95.56 92 ALA A O 1
ATOM 658 N N . TYR A 1 93 ? 3.547 -2.238 -4.146 1.00 94.31 93 TYR A N 1
ATOM 659 C CA . TYR A 1 93 ? 4.894 -1.979 -4.651 1.00 94.31 93 TYR A CA 1
ATOM 660 C C . TYR A 1 93 ? 5.603 -3.269 -5.068 1.00 94.31 93 TYR A C 1
ATOM 662 O O . TYR A 1 93 ? 6.084 -3.361 -6.192 1.00 94.31 93 TYR A O 1
ATOM 670 N N . LEU A 1 94 ? 5.591 -4.298 -4.215 1.00 92.94 94 LEU A N 1
ATOM 671 C CA . LEU A 1 94 ? 6.220 -5.585 -4.516 1.00 92.94 94 LEU A CA 1
ATOM 672 C C . LEU A 1 94 ? 5.624 -6.243 -5.764 1.00 92.94 94 LEU A C 1
ATOM 674 O O . LEU A 1 94 ? 6.370 -6.711 -6.620 1.00 92.94 94 LEU A O 1
ATOM 678 N N . VAL A 1 95 ? 4.295 -6.253 -5.897 1.00 93.25 95 VAL A N 1
ATOM 679 C CA . VAL A 1 95 ? 3.624 -6.810 -7.081 1.00 93.25 95 VAL A CA 1
ATOM 680 C C . VAL A 1 95 ? 4.029 -6.048 -8.340 1.00 93.25 95 VAL A C 1
ATOM 682 O O . VAL A 1 95 ? 4.374 -6.672 -9.342 1.00 93.25 95 VAL A O 1
ATOM 685 N N . ARG A 1 96 ? 4.065 -4.713 -8.282 1.00 90.81 96 ARG A N 1
ATOM 686 C CA . ARG A 1 96 ? 4.540 -3.874 -9.388 1.00 90.81 96 ARG A CA 1
ATOM 687 C C . ARG A 1 96 ? 5.989 -4.206 -9.761 1.00 90.81 96 ARG A C 1
ATOM 689 O O . ARG A 1 96 ? 6.276 -4.395 -10.939 1.00 90.81 96 ARG A O 1
ATOM 696 N N . THR A 1 97 ? 6.887 -4.329 -8.784 1.00 88.56 97 THR A N 1
ATOM 697 C CA . THR A 1 97 ? 8.297 -4.686 -9.018 1.00 88.56 97 THR A CA 1
ATOM 698 C C . THR A 1 97 ? 8.441 -6.066 -9.658 1.00 88.56 97 THR A C 1
ATOM 700 O O . THR A 1 97 ? 9.221 -6.215 -10.594 1.00 88.56 97 THR A O 1
ATOM 703 N N . VAL A 1 98 ? 7.672 -7.064 -9.210 1.00 88.69 98 VAL A N 1
ATOM 704 C CA . VAL A 1 98 ? 7.690 -8.419 -9.791 1.00 88.69 98 VAL A CA 1
ATOM 705 C C . VAL A 1 98 ? 7.222 -8.409 -11.247 1.00 88.69 98 VAL A C 1
ATOM 707 O O . VAL A 1 98 ? 7.856 -9.040 -12.088 1.00 88.69 98 VAL A O 1
ATOM 710 N N . ILE A 1 99 ? 6.156 -7.667 -11.561 1.00 87.56 99 ILE A N 1
ATOM 711 C CA . ILE A 1 99 ? 5.641 -7.548 -12.933 1.00 87.56 99 ILE A CA 1
ATOM 712 C C . ILE A 1 99 ? 6.686 -6.900 -13.843 1.00 87.56 99 ILE A C 1
ATOM 714 O O . ILE A 1 99 ? 7.014 -7.446 -14.895 1.00 87.56 99 ILE A O 1
ATOM 718 N N . LEU A 1 100 ? 7.282 -5.790 -13.410 1.00 83.62 100 LEU A N 1
ATOM 719 C CA . LEU A 1 100 ? 8.294 -5.089 -14.201 1.00 83.62 100 LEU A CA 1
ATOM 720 C C . LEU A 1 100 ? 9.557 -5.921 -14.413 1.00 83.62 100 LEU A C 1
ATOM 722 O O . LEU A 1 100 ? 10.104 -5.918 -15.512 1.00 83.62 100 LEU A O 1
ATOM 726 N N . ALA A 1 101 ? 9.980 -6.676 -13.400 1.00 81.88 101 ALA A N 1
ATOM 727 C CA . ALA A 1 101 ? 11.089 -7.615 -13.523 1.00 81.88 101 ALA A CA 1
ATOM 728 C C . ALA A 1 101 ? 10.791 -8.764 -14.503 1.00 81.88 101 ALA A C 1
ATOM 730 O O . ALA A 1 101 ? 11.712 -9.289 -15.126 1.00 81.88 101 ALA A O 1
ATOM 731 N N . SER A 1 102 ? 9.522 -9.165 -14.652 1.00 76.50 102 SER A N 1
ATOM 732 C CA . SER A 1 102 ? 9.127 -10.219 -15.595 1.00 76.50 102 SER A CA 1
ATOM 733 C C . SER A 1 102 ? 9.032 -9.747 -17.051 1.00 76.50 102 SER A C 1
ATOM 735 O O . SER A 1 102 ? 9.363 -10.523 -17.947 1.00 76.50 102 SER A O 1
ATOM 737 N N . ASP A 1 103 ? 8.649 -8.487 -17.292 1.00 70.06 103 ASP A N 1
ATOM 738 C CA . ASP A 1 103 ? 8.547 -7.904 -18.641 1.00 70.06 103 ASP A CA 1
ATOM 739 C C . ASP A 1 103 ? 9.897 -7.381 -19.166 1.00 70.06 103 ASP A C 1
ATOM 741 O O . ASP A 1 103 ? 10.261 -7.591 -20.326 1.00 70.06 103 ASP A O 1
ATOM 745 N N . LEU A 1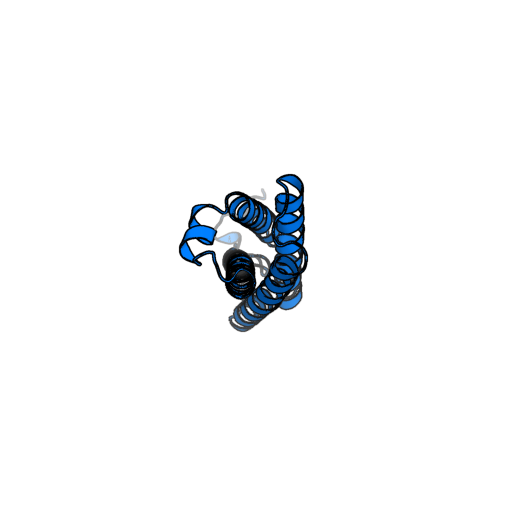 104 ? 10.693 -6.724 -18.317 1.00 62.91 104 LEU A N 1
ATOM 746 C CA . LEU A 1 104 ? 11.995 -6.164 -18.685 1.00 62.91 104 LEU A CA 1
ATOM 747 C C . LEU A 1 104 ? 13.096 -7.188 -18.387 1.00 62.91 104 LEU A C 1
ATOM 749 O O . LEU A 1 104 ? 13.822 -7.080 -17.403 1.00 62.91 104 LEU A O 1
ATOM 753 N N . ARG A 1 105 ? 13.247 -8.179 -19.275 1.00 55.56 105 ARG A N 1
ATOM 754 C CA . ARG A 1 105 ? 14.173 -9.335 -19.186 1.00 55.56 105 ARG A CA 1
ATOM 755 C C . ARG A 1 105 ? 15.669 -8.996 -18.977 1.00 55.56 105 ARG A C 1
ATOM 757 O O . ARG A 1 105 ? 16.500 -9.901 -19.019 1.00 55.56 105 ARG A O 1
ATOM 764 N N . HIS A 1 106 ? 16.051 -7.726 -18.834 1.00 56.06 106 HIS A N 1
ATOM 765 C CA . HIS A 1 106 ? 17.440 -7.244 -18.781 1.00 56.06 106 HIS A CA 1
ATOM 766 C C . HIS A 1 106 ? 17.768 -6.378 -17.552 1.00 56.06 106 HIS A C 1
ATOM 768 O O . HIS A 1 106 ? 18.892 -5.895 -17.458 1.00 56.06 106 HIS A O 1
ATOM 774 N N . VAL A 1 107 ? 16.836 -6.192 -16.608 1.00 62.91 107 VAL A N 1
ATOM 775 C CA . VAL A 1 107 ? 17.081 -5.420 -15.377 1.00 62.91 107 VAL A CA 1
ATOM 776 C C . VAL A 1 107 ? 16.853 -6.322 -14.167 1.00 62.91 107 VAL A C 1
ATOM 778 O O . VAL A 1 107 ? 15.811 -6.969 -14.058 1.00 62.91 107 VAL A O 1
ATOM 781 N N . GLY A 1 108 ? 17.834 -6.415 -13.267 1.00 65.94 108 GLY A N 1
ATOM 782 C CA . GLY A 1 108 ? 17.696 -7.205 -12.049 1.00 65.94 108 GLY A CA 1
ATOM 783 C C . GLY A 1 108 ? 16.660 -6.591 -11.106 1.00 65.94 108 GLY A C 1
ATOM 784 O O . GLY A 1 108 ? 16.531 -5.374 -11.015 1.00 65.94 108 GLY A O 1
ATOM 785 N N . ILE A 1 109 ? 15.951 -7.427 -10.337 1.00 68.50 109 ILE A N 1
ATOM 786 C CA . ILE A 1 109 ? 15.025 -6.965 -9.279 1.00 68.50 109 ILE A CA 1
ATOM 787 C C . ILE A 1 109 ? 15.740 -6.005 -8.316 1.00 68.50 109 ILE A C 1
ATOM 789 O O . ILE A 1 109 ? 15.145 -5.042 -7.840 1.00 68.50 109 ILE A O 1
ATOM 793 N N . VAL A 1 110 ? 17.022 -6.268 -8.048 1.00 67.62 110 VAL A N 1
ATOM 794 C CA . VAL A 1 110 ? 17.856 -5.455 -7.160 1.00 67.62 110 VAL A CA 1
ATOM 795 C C . VAL A 1 110 ? 18.044 -4.048 -7.726 1.00 67.62 110 VAL A C 1
ATOM 797 O O . VAL A 1 110 ? 17.826 -3.099 -6.984 1.00 67.62 110 VAL A O 1
ATOM 800 N N . ASP A 1 111 ? 18.327 -3.920 -9.026 1.00 69.62 111 ASP A N 1
ATOM 801 C CA . ASP A 1 111 ? 18.547 -2.627 -9.689 1.00 69.62 111 ASP A CA 1
ATOM 802 C C . ASP A 1 111 ? 17.276 -1.768 -9.683 1.00 69.62 111 ASP A C 1
ATOM 804 O O . ASP A 1 111 ? 17.325 -0.575 -9.383 1.00 69.62 111 ASP A O 1
ATOM 808 N N . ILE A 1 112 ? 16.114 -2.393 -9.927 1.00 71.69 112 ILE A N 1
ATOM 809 C CA . ILE A 1 112 ? 14.810 -1.720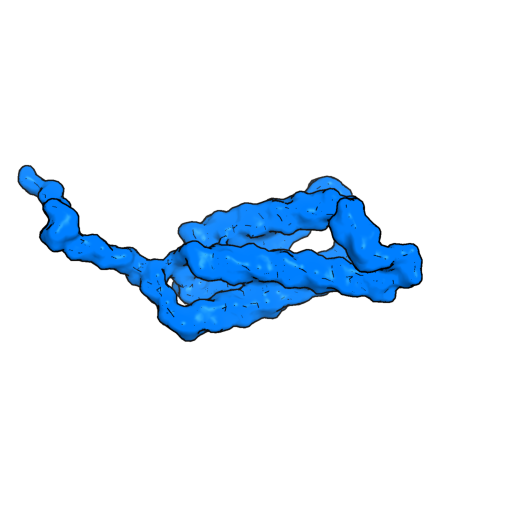 -9.834 1.00 71.69 112 ILE A CA 1
ATOM 810 C C . ILE A 1 112 ? 14.603 -1.204 -8.411 1.00 71.69 112 ILE A C 1
ATOM 812 O O . ILE A 1 112 ? 14.206 -0.066 -8.226 1.00 71.69 112 ILE A O 1
ATOM 816 N N . VAL A 1 113 ? 14.881 -2.008 -7.386 1.00 75.44 113 VAL A N 1
ATOM 817 C CA . VAL A 1 113 ? 14.671 -1.564 -6.004 1.00 75.44 113 VAL A CA 1
ATOM 818 C C . VAL A 1 113 ? 15.650 -0.450 -5.620 1.00 75.44 113 VAL A C 1
ATOM 820 O O . VAL A 1 113 ? 15.245 0.485 -4.935 1.00 75.44 113 VAL A O 1
ATOM 823 N N . THR A 1 114 ? 16.913 -0.484 -6.040 1.00 74.31 114 THR A N 1
ATOM 824 C CA . THR A 1 114 ? 17.879 0.561 -5.661 1.00 74.31 114 THR A CA 1
ATOM 825 C C . THR A 1 114 ? 17.630 1.908 -6.336 1.00 74.31 114 THR A C 1
ATOM 827 O O . THR A 1 114 ? 17.773 2.926 -5.662 1.00 74.31 114 THR A O 1
ATOM 830 N N . ASP A 1 115 ? 17.198 1.933 -7.601 1.00 77.12 115 ASP A N 1
ATOM 831 C CA . ASP A 1 115 ? 17.062 3.180 -8.375 1.00 77.12 115 ASP A CA 1
ATOM 832 C C . ASP A 1 115 ? 15.614 3.699 -8.518 1.00 77.12 115 ASP A C 1
ATOM 834 O O . ASP A 1 115 ? 15.377 4.733 -9.149 1.00 77.12 115 ASP A O 1
ATOM 838 N N . ASP A 1 116 ? 14.616 3.048 -7.907 1.00 84.44 116 ASP A N 1
ATOM 839 C CA . ASP A 1 116 ? 13.201 3.429 -8.050 1.00 84.44 116 ASP A CA 1
ATOM 840 C C . ASP A 1 116 ? 12.753 4.569 -7.119 1.00 84.44 116 ASP A C 1
ATOM 842 O O . ASP A 1 116 ? 11.844 4.444 -6.290 1.00 84.44 116 ASP A O 1
ATOM 846 N N . LEU A 1 117 ? 13.368 5.739 -7.303 1.00 86.69 117 LEU A N 1
ATOM 847 C CA . LEU A 1 117 ? 12.999 6.975 -6.608 1.00 86.69 117 LEU A CA 1
ATOM 848 C C . LEU A 1 117 ? 11.499 7.287 -6.743 1.00 86.69 117 LEU A C 1
ATOM 850 O O . LEU A 1 117 ? 10.848 7.681 -5.773 1.00 86.69 117 LEU A O 1
ATOM 854 N N . TYR A 1 118 ? 10.935 7.106 -7.938 1.00 88.44 118 TYR A N 1
ATOM 855 C CA . TYR A 1 118 ? 9.527 7.397 -8.203 1.00 88.44 118 TYR A CA 1
ATOM 856 C C . TYR A 1 118 ? 8.592 6.413 -7.497 1.00 88.44 118 TYR A C 1
ATOM 858 O O . TYR A 1 118 ? 7.576 6.833 -6.939 1.00 88.44 118 TYR A O 1
ATOM 866 N N . GLY A 1 119 ? 8.942 5.129 -7.449 1.00 88.62 119 GLY A N 1
ATOM 867 C CA . GLY A 1 119 ? 8.218 4.133 -6.673 1.00 88.62 119 GLY A CA 1
ATOM 868 C C . GLY A 1 119 ? 8.211 4.455 -5.184 1.00 88.62 119 GLY A C 1
ATOM 869 O O . GLY A 1 119 ? 7.152 4.400 -4.557 1.00 88.62 119 GLY A O 1
ATOM 870 N N . TYR A 1 120 ? 9.337 4.903 -4.627 1.00 91.75 120 TYR A N 1
ATOM 871 C CA . TYR A 1 120 ? 9.398 5.337 -3.229 1.00 91.75 120 TYR A CA 1
ATOM 872 C C . TYR A 1 120 ? 8.532 6.564 -2.943 1.00 91.75 120 TYR A C 1
ATOM 874 O O . TYR A 1 120 ? 7.836 6.596 -1.924 1.00 91.75 120 TYR A O 1
ATOM 882 N N . LEU A 1 121 ? 8.506 7.544 -3.849 1.00 93.00 121 LEU A N 1
ATOM 883 C CA . LEU A 1 121 ? 7.606 8.695 -3.734 1.00 93.00 121 LEU A CA 1
ATOM 884 C C . LEU A 1 121 ? 6.134 8.268 -3.780 1.00 93.00 121 LEU A C 1
ATOM 886 O O . LEU A 1 121 ? 5.337 8.732 -2.962 1.00 93.00 121 LEU A O 1
ATOM 890 N N . ALA A 1 122 ? 5.778 7.353 -4.685 1.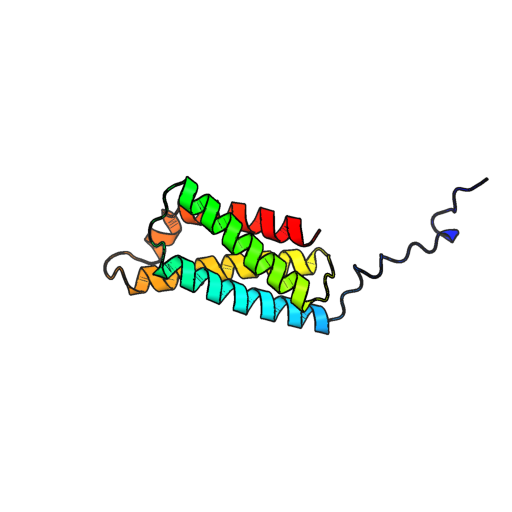00 93.00 122 ALA A N 1
ATOM 891 C CA . ALA A 1 122 ? 4.425 6.816 -4.791 1.00 93.00 122 ALA A CA 1
ATOM 892 C C . ALA A 1 122 ? 4.012 6.062 -3.515 1.00 93.00 122 ALA A C 1
ATOM 894 O O . ALA A 1 122 ? 2.920 6.289 -2.991 1.00 93.00 122 ALA A O 1
ATOM 895 N N . VAL A 1 123 ? 4.892 5.219 -2.967 1.00 94.56 123 VAL A N 1
ATOM 896 C CA . VAL A 1 123 ? 4.655 4.501 -1.704 1.00 94.56 123 VAL A CA 1
ATOM 897 C C . VAL A 1 123 ? 4.489 5.483 -0.548 1.00 94.56 123 VAL A C 1
ATOM 899 O O . VAL A 1 123 ? 3.522 5.373 0.204 1.00 94.56 123 VAL A O 1
ATOM 902 N N . GLY A 1 124 ? 5.373 6.475 -0.421 1.00 95.06 124 GLY A N 1
ATOM 903 C CA . GLY A 1 124 ? 5.293 7.489 0.633 1.00 95.06 124 GLY A CA 1
ATOM 904 C C . GLY A 1 124 ? 3.984 8.281 0.584 1.00 95.06 124 GLY A C 1
ATOM 905 O O . GLY A 1 124 ? 3.282 8.387 1.595 1.00 95.06 124 GLY A O 1
ATOM 906 N N . ALA A 1 125 ? 3.610 8.771 -0.601 1.00 94.31 125 ALA A N 1
ATOM 907 C CA . ALA A 1 125 ? 2.344 9.468 -0.816 1.00 94.31 125 ALA A CA 1
ATOM 908 C C . ALA A 1 125 ? 1.140 8.559 -0.520 1.00 94.31 125 ALA A C 1
ATOM 910 O O . ALA A 1 125 ? 0.209 8.964 0.179 1.00 94.31 125 ALA A O 1
ATOM 911 N N . GLY A 1 126 ? 1.174 7.310 -0.988 1.00 94.44 126 GLY A N 1
ATOM 912 C CA . GLY A 1 126 ? 0.107 6.344 -0.755 1.00 94.44 126 GLY A CA 1
ATOM 913 C C . GLY A 1 126 ? -0.082 6.018 0.720 1.00 94.44 126 GLY A C 1
ATOM 914 O O . GLY A 1 126 ? -1.215 6.012 1.204 1.00 94.44 126 GLY A O 1
ATOM 915 N N . VAL A 1 127 ? 1.008 5.809 1.464 1.00 95.12 127 VAL A N 1
ATOM 916 C CA . VAL A 1 127 ? 0.955 5.506 2.902 1.00 95.12 127 VAL A CA 1
ATOM 917 C C . VAL A 1 127 ? 0.370 6.686 3.664 1.00 95.12 127 VAL A C 1
ATOM 919 O O . VAL A 1 127 ? -0.517 6.493 4.496 1.00 95.12 127 VAL A O 1
ATOM 922 N N . PHE A 1 128 ? 0.796 7.909 3.344 1.00 95.25 128 PHE A N 1
ATOM 923 C CA . PHE A 1 128 ? 0.255 9.117 3.960 1.00 95.25 128 PHE A CA 1
ATOM 924 C C . PHE A 1 128 ? -1.270 9.214 3.794 1.00 95.25 128 PHE A C 1
ATOM 926 O O . PHE A 1 128 ? -1.990 9.441 4.769 1.00 95.25 128 PHE A O 1
ATOM 933 N N . ILE A 1 129 ? -1.776 8.967 2.584 1.00 94.88 129 ILE A N 1
ATOM 934 C CA . ILE A 1 129 ? -3.214 9.002 2.288 1.00 94.88 129 ILE A CA 1
ATOM 935 C C . ILE A 1 129 ? -3.972 7.874 2.971 1.00 94.88 129 ILE A C 1
ATOM 937 O O . ILE A 1 129 ? -5.007 8.125 3.591 1.00 94.88 129 ILE A O 1
ATOM 941 N N . ALA A 1 130 ? -3.476 6.641 2.874 1.00 92.19 130 ALA A N 1
ATOM 942 C CA . ALA A 1 130 ? -4.144 5.483 3.454 1.00 92.19 130 ALA A CA 1
ATOM 943 C C . ALA A 1 130 ? -4.274 5.623 4.974 1.00 92.19 130 ALA A C 1
ATOM 945 O O . ALA A 1 130 ? -5.343 5.372 5.532 1.00 92.19 130 ALA A O 1
ATOM 946 N N . ILE A 1 131 ? -3.219 6.105 5.638 1.00 91.50 131 ILE A N 1
ATOM 947 C CA . ILE A 1 131 ? -3.253 6.419 7.069 1.00 91.50 131 ILE A CA 1
ATOM 948 C C . ILE A 1 131 ? -4.237 7.557 7.339 1.00 91.50 131 ILE A C 1
ATOM 950 O O . ILE A 1 131 ? -5.059 7.433 8.244 1.00 91.50 131 ILE A O 1
ATOM 954 N N . GLY A 1 132 ? -4.191 8.642 6.560 1.00 88.25 132 GLY A N 1
ATOM 955 C CA . GLY A 1 132 ? -5.110 9.775 6.698 1.00 88.25 132 GLY A CA 1
ATOM 956 C C . GLY A 1 132 ? -6.585 9.380 6.578 1.00 88.25 132 GLY A C 1
ATOM 957 O O . GLY A 1 132 ? -7.434 9.983 7.228 1.00 88.25 132 GLY A O 1
ATOM 958 N N . ARG A 1 133 ? -6.893 8.331 5.808 1.00 85.12 133 ARG A N 1
ATOM 959 C CA . ARG A 1 133 ? -8.253 7.802 5.640 1.00 85.12 133 ARG A CA 1
ATOM 960 C C . ARG A 1 133 ? -8.740 6.942 6.809 1.00 85.12 133 ARG A C 1
ATOM 962 O O . ARG A 1 133 ? -9.944 6.779 6.978 1.00 85.12 133 ARG A O 1
ATOM 969 N N . LEU A 1 134 ? -7.817 6.392 7.594 1.00 83.62 134 LEU A N 1
ATOM 970 C CA . LEU A 1 134 ? -8.080 5.482 8.716 1.00 83.62 134 LEU A CA 1
ATOM 971 C C . LEU A 1 134 ? -7.825 6.145 10.081 1.00 83.62 134 LEU A C 1
ATOM 973 O O . LEU A 1 134 ? -7.599 5.446 11.077 1.00 83.62 134 LEU A O 1
ATOM 977 N N . ARG A 1 135 ? -7.792 7.481 10.119 1.00 74.69 135 ARG A N 1
ATOM 978 C CA . ARG A 1 135 ? -7.732 8.293 11.340 1.00 74.69 135 ARG A CA 1
ATOM 979 C C . ARG A 1 135 ? -9.123 8.636 11.853 1.00 74.69 135 ARG A C 1
ATOM 981 O O . ARG A 1 135 ? -10.035 8.814 11.019 1.00 74.69 135 ARG A O 1
#

Foldseek 3Di:
DDDQPPVRVVCDPPVLAPQDPQLLVLLLVQLQVLLLVLLQCCLPPPVDADLVRLLVSLLVSLCSSLVSSCVSNVNRADDSSLVSNLVSNVSSLVNSLVSNCVVVVPDDSVNCVVPVPSNVNSSVSSSVSSNVSRD

Radius of gyration: 18.38 Å; chains: 1; bounding box: 38×33×58 Å

pLDDT: mean 84.73, std 12.85, range [48.84, 97.44]

Secondary structure (DSSP, 8-state):
-----TTTTT-PPPTTT---HHHHHHHHHHHHHHHHHHHHHHHHH-SS--HHHHHHHHHHHHHHHHHHHHHHTTT---HHHHHHHHHHHHHHHHHHHHHHHHH-TTS-HHHHHHH-HHHHHHHHHHHHHHHHHT-

Sequence (135 aa):
MGARCRECANVRRLPSYNISLVYLLRGLAAALVAGAAAGGLWGLLIPNPSIFGALFVGFGVGYLVGESVSRATNRKAGPPLQALAAAGILVAYLVRTVILASDLRHVGIVDIVTDDLYGYLAVGAGVFIAIGRLR